Protein AF-A0A2N1NHP8-F1 (afdb_monomer)

Structure (mmCIF, N/CA/C/O backbone):
data_AF-A0A2N1NHP8-F1
#
_entry.id   AF-A0A2N1NHP8-F1
#
loop_
_atom_site.group_PDB
_atom_site.id
_atom_site.type_symbol
_atom_site.label_atom_id
_atom_site.label_alt_id
_atom_site.label_comp_id
_atom_site.label_asym_id
_atom_site.label_entity_id
_atom_site.label_seq_id
_atom_site.pdbx_PDB_ins_code
_atom_site.Cartn_x
_atom_site.Cartn_y
_atom_site.Cartn_z
_atom_site.occupancy
_atom_site.B_iso_or_equiv
_atom_site.auth_seq_id
_atom_site.auth_comp_id
_atom_site.auth_asym_id
_atom_site.auth_atom_id
_atom_site.pdbx_PDB_model_num
ATOM 1 N N . LEU A 1 1 ? 21.841 -0.654 -15.748 1.00 50.91 1 LEU A N 1
ATOM 2 C CA . LEU A 1 1 ? 20.390 -0.431 -15.946 1.00 50.91 1 LEU A CA 1
ATOM 3 C C . LEU A 1 1 ? 19.641 -1.376 -15.017 1.00 50.91 1 LEU A C 1
ATOM 5 O O . LEU A 1 1 ? 19.501 -2.547 -15.342 1.00 50.91 1 LEU A O 1
ATOM 9 N N . TYR A 1 2 ? 19.269 -0.913 -13.820 1.00 56.34 2 TYR A N 1
ATOM 10 C CA . TYR A 1 2 ? 18.512 -1.726 -12.866 1.00 56.34 2 TYR A CA 1
ATOM 11 C C . TYR A 1 2 ? 17.050 -1.703 -13.306 1.00 56.34 2 TYR A C 1
ATOM 13 O O . TYR A 1 2 ? 16.294 -0.794 -12.965 1.00 56.34 2 TYR A O 1
ATOM 21 N N . VAL A 1 3 ? 16.682 -2.647 -14.170 1.00 56.47 3 VAL A N 1
ATOM 22 C CA . VAL A 1 3 ? 15.285 -2.866 -14.529 1.00 56.47 3 VAL A CA 1
ATOM 23 C C . VAL A 1 3 ? 14.655 -3.493 -13.296 1.00 56.47 3 VAL A C 1
ATOM 25 O O . VAL A 1 3 ? 14.727 -4.705 -13.108 1.00 56.47 3 VAL A O 1
ATOM 28 N N . VAL A 1 4 ? 14.131 -2.644 -12.407 1.00 57.91 4 VAL A N 1
ATOM 29 C CA . VAL A 1 4 ? 13.309 -3.078 -11.278 1.00 57.91 4 VAL A CA 1
ATOM 30 C C . VAL A 1 4 ? 12.239 -3.960 -11.894 1.00 57.91 4 VAL A C 1
ATOM 32 O O . VAL A 1 4 ? 11.425 -3.482 -12.689 1.00 57.91 4 VAL A O 1
ATOM 35 N N . GLN A 1 5 ? 12.292 -5.261 -11.611 1.00 67.06 5 GLN A N 1
ATOM 36 C CA . GLN A 1 5 ? 11.285 -6.170 -12.130 1.00 67.06 5 GLN A CA 1
ATOM 37 C C . GLN A 1 5 ? 9.922 -5.605 -11.713 1.00 67.06 5 GLN A C 1
ATOM 39 O O . GLN A 1 5 ? 9.804 -5.108 -10.591 1.00 67.06 5 GLN A O 1
ATOM 44 N N . PRO A 1 6 ? 8.886 -5.643 -12.562 1.00 64.31 6 PRO A N 1
ATOM 45 C CA . PRO A 1 6 ? 7.569 -5.122 -12.190 1.00 64.31 6 PRO A CA 1
ATOM 46 C C . PRO A 1 6 ? 7.081 -5.693 -10.842 1.00 64.31 6 PRO A C 1
ATOM 48 O O . PRO A 1 6 ? 6.449 -4.990 -10.056 1.00 64.31 6 PRO A O 1
ATOM 51 N N . SER A 1 7 ? 7.500 -6.918 -10.509 1.00 73.75 7 SER A N 1
ATOM 52 C CA . SER A 1 7 ? 7.322 -7.561 -9.203 1.00 73.75 7 SER A CA 1
ATOM 53 C C . SER A 1 7 ? 7.994 -6.842 -8.024 1.00 73.75 7 SER A C 1
ATOM 55 O O . SER A 1 7 ? 7.464 -6.847 -6.918 1.00 73.75 7 SER A O 1
ATOM 57 N N . GLU A 1 8 ? 9.164 -6.241 -8.219 1.00 81.38 8 GLU A N 1
ATOM 58 C CA . GLU A 1 8 ? 9.897 -5.509 -7.184 1.00 81.38 8 GLU A CA 1
ATOM 59 C C . GLU A 1 8 ? 9.322 -4.107 -6.956 1.00 81.38 8 GLU A C 1
ATOM 61 O O . GLU A 1 8 ? 9.207 -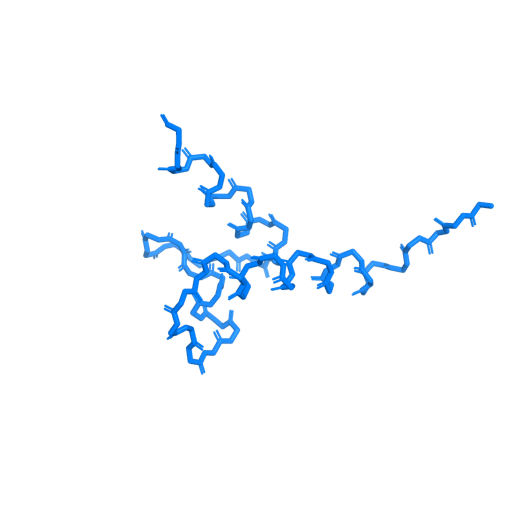3.671 -5.810 1.00 81.38 8 GLU A O 1
ATOM 66 N N . ALA A 1 9 ? 8.846 -3.451 -8.018 1.00 81.56 9 ALA A N 1
ATOM 67 C CA . ALA A 1 9 ? 8.092 -2.207 -7.894 1.00 81.56 9 ALA A CA 1
ATOM 68 C C . ALA A 1 9 ? 6.790 -2.429 -7.101 1.00 81.56 9 ALA A C 1
ATOM 70 O O . ALA A 1 9 ? 6.518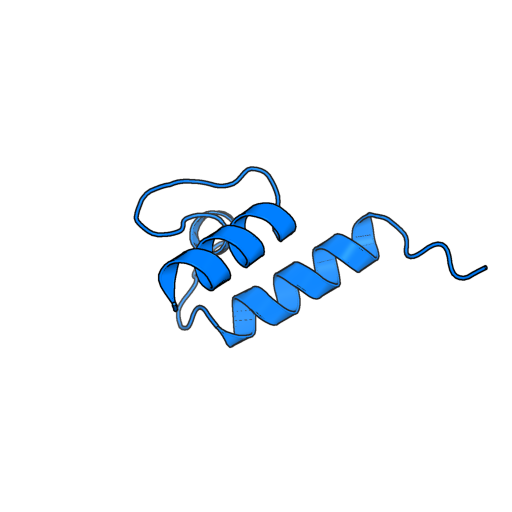 -1.709 -6.141 1.00 81.56 9 ALA A O 1
ATOM 71 N N . GLU A 1 10 ? 6.026 -3.476 -7.428 1.00 83.88 10 GLU A N 1
ATOM 72 C CA . GLU A 1 10 ? 4.814 -3.840 -6.679 1.00 83.88 10 GLU A CA 1
ATOM 73 C C . GLU A 1 10 ? 5.121 -4.230 -5.223 1.00 83.88 10 GLU A C 1
ATOM 75 O O . GLU A 1 10 ? 4.389 -3.830 -4.316 1.00 83.88 10 GLU A O 1
ATOM 80 N N . ARG A 1 11 ? 6.235 -4.932 -4.958 1.00 87.50 11 ARG A N 1
ATOM 81 C CA . ARG A 1 11 ? 6.687 -5.230 -3.585 1.00 87.50 11 ARG A CA 1
ATOM 82 C C . ARG A 1 11 ? 7.048 -3.977 -2.798 1.00 87.50 11 ARG A C 1
ATOM 84 O O . ARG A 1 11 ? 6.755 -3.923 -1.605 1.00 87.50 11 ARG A O 1
ATOM 91 N N . TYR A 1 12 ? 7.666 -2.985 -3.436 1.00 89.50 12 TYR A N 1
ATOM 92 C CA . TYR A 1 12 ? 7.960 -1.704 -2.799 1.00 89.50 12 TYR A CA 1
ATOM 93 C C . TYR A 1 12 ? 6.665 -1.014 -2.348 1.00 89.50 12 TYR A C 1
ATOM 95 O O . TYR A 1 12 ? 6.534 -0.679 -1.170 1.00 89.50 12 TYR A O 1
ATOM 103 N N . TYR A 1 13 ? 5.672 -0.898 -3.240 1.00 89.31 13 TYR A N 1
ATOM 104 C CA . TYR A 1 13 ? 4.372 -0.310 -2.895 1.00 89.31 13 TYR A CA 1
ATOM 105 C C . TYR A 1 13 ? 3.648 -1.105 -1.808 1.00 89.31 13 TYR A C 1
ATOM 107 O O . TYR A 1 13 ? 3.121 -0.509 -0.873 1.00 89.31 13 TYR A O 1
ATOM 115 N N . LEU A 1 14 ? 3.673 -2.438 -1.882 1.00 89.38 14 LEU A N 1
ATOM 116 C CA . LEU A 1 14 ? 3.109 -3.307 -0.852 1.00 89.38 14 LEU A CA 1
ATOM 117 C C . LEU A 1 14 ? 3.729 -3.036 0.525 1.00 89.38 14 LEU A C 1
ATOM 119 O O . LEU A 1 14 ? 3.001 -2.885 1.505 1.00 89.38 14 LEU A O 1
ATOM 123 N N . ARG A 1 15 ? 5.061 -2.945 0.610 1.00 89.94 15 ARG A N 1
ATOM 124 C CA . ARG A 1 15 ? 5.764 -2.660 1.870 1.00 89.94 15 ARG A CA 1
ATOM 125 C C . ARG A 1 15 ? 5.356 -1.303 2.434 1.00 89.94 15 ARG A C 1
ATOM 127 O O . ARG A 1 15 ? 5.053 -1.212 3.616 1.00 89.94 15 ARG A O 1
ATOM 134 N N . THR A 1 16 ? 5.289 -0.274 1.590 1.00 89.06 16 THR A N 1
ATOM 135 C CA . THR A 1 16 ? 4.808 1.055 1.990 1.00 89.06 16 THR A CA 1
ATOM 136 C C . THR A 1 16 ? 3.365 1.001 2.496 1.00 89.06 16 THR A C 1
ATOM 138 O O . THR A 1 16 ? 3.071 1.547 3.557 1.00 89.06 16 THR A O 1
ATOM 141 N N . LEU A 1 17 ? 2.469 0.313 1.785 1.00 89.25 17 LEU A N 1
ATOM 142 C CA . LEU A 1 17 ? 1.066 0.169 2.180 1.00 89.25 17 LEU A CA 1
ATOM 143 C C . LEU A 1 17 ? 0.910 -0.539 3.524 1.00 89.25 17 LEU A C 1
ATOM 145 O O . LEU A 1 17 ? 0.124 -0.085 4.346 1.00 89.25 17 LEU A O 1
ATOM 149 N N . LEU A 1 18 ? 1.678 -1.600 3.774 1.00 89.19 18 LEU A N 1
ATOM 150 C CA . LEU A 1 18 ? 1.681 -2.314 5.054 1.00 89.19 18 LEU A CA 1
ATOM 151 C C . LEU A 1 18 ? 2.108 -1.419 6.226 1.00 89.19 18 LEU A C 1
ATOM 153 O O . LEU A 1 18 ? 1.598 -1.573 7.332 1.00 89.19 18 LEU A O 1
ATOM 157 N N . THR A 1 19 ? 3.017 -0.469 5.992 1.00 88.31 19 THR A N 1
ATOM 158 C CA . THR A 1 19 ? 3.438 0.492 7.022 1.00 88.31 19 THR A CA 1
ATOM 159 C C . THR A 1 19 ? 2.361 1.545 7.304 1.00 88.31 19 THR A C 1
ATOM 161 O O . THR A 1 19 ? 2.214 1.981 8.445 1.00 88.31 19 THR A O 1
ATOM 164 N N . HIS A 1 20 ? 1.602 1.957 6.283 1.00 85.25 20 HIS A N 1
ATOM 165 C CA . HIS A 1 20 ? 0.553 2.975 6.413 1.00 85.25 20 HIS A CA 1
ATOM 166 C C . HIS A 1 20 ? -0.794 2.408 6.896 1.00 85.25 20 HIS A C 1
ATOM 168 O O . HIS A 1 20 ? -1.464 3.039 7.712 1.00 85.25 20 HIS A O 1
ATOM 174 N N . ILE A 1 21 ? -1.200 1.230 6.418 1.00 84.38 21 ILE A N 1
ATOM 175 C CA . ILE A 1 21 ? -2.482 0.591 6.738 1.00 84.38 21 ILE A CA 1
ATOM 176 C C . ILE A 1 21 ? -2.270 -0.399 7.888 1.00 84.38 21 ILE A C 1
ATOM 178 O O . ILE A 1 21 ? -1.945 -1.571 7.685 1.00 84.38 21 ILE A O 1
ATOM 182 N N . LYS A 1 22 ? -2.484 0.062 9.123 1.00 80.94 22 LYS A N 1
ATOM 183 C CA . LYS A 1 22 ? -2.457 -0.814 10.303 1.00 80.94 22 LYS A CA 1
ATOM 184 C C . LYS A 1 22 ? -3.704 -1.700 10.332 1.00 80.94 22 LYS A C 1
ATOM 186 O O . LYS A 1 22 ? -4.817 -1.204 10.208 1.00 80.94 22 LYS A O 1
ATOM 191 N N . GLY A 1 23 ? -3.518 -3.007 10.523 1.00 82.62 23 GLY A N 1
ATOM 192 C CA . GLY A 1 23 ? -4.626 -3.963 10.651 1.00 82.62 23 GLY A CA 1
ATOM 193 C C . GLY A 1 23 ? -5.186 -4.487 9.327 1.00 82.62 23 GLY A C 1
ATOM 194 O O . GLY A 1 23 ? -6.269 -5.067 9.308 1.00 82.62 23 GLY A O 1
ATOM 195 N N . ALA A 1 24 ? -4.473 -4.318 8.211 1.00 83.31 24 ALA A N 1
ATOM 196 C CA . ALA A 1 24 ? -4.857 -4.992 6.980 1.00 83.31 24 ALA A CA 1
ATOM 197 C C . ALA A 1 24 ?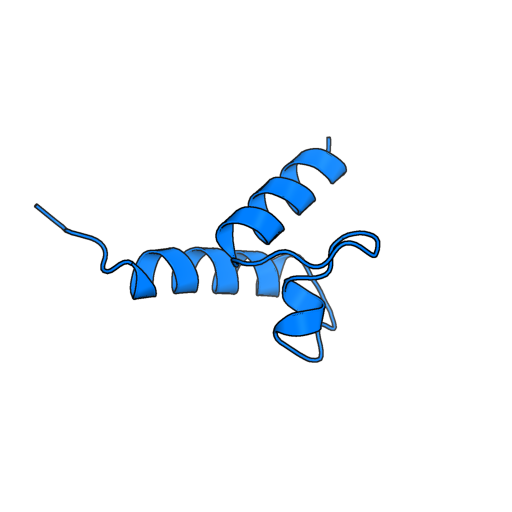 -4.781 -6.519 7.148 1.00 83.31 24 ALA A C 1
ATOM 199 O O . ALA A 1 24 ? -3.716 -7.078 7.395 1.00 83.31 24 ALA A O 1
ATOM 200 N N . THR A 1 25 ? -5.915 -7.196 6.985 1.00 84.75 25 THR A N 1
ATOM 201 C CA . THR A 1 25 ? -6.044 -8.653 7.140 1.00 84.75 25 THR A CA 1
ATOM 202 C C . THR A 1 25 ? -5.887 -9.412 5.822 1.00 84.75 25 THR A C 1
ATOM 204 O O . THR A 1 25 ? -5.861 -10.639 5.808 1.00 84.75 25 THR A O 1
ATOM 207 N N . SER A 1 26 ? -5.816 -8.709 4.688 1.00 88.19 26 SER A N 1
ATOM 208 C CA . SER A 1 26 ? -5.723 -9.295 3.346 1.00 88.19 26 SER A CA 1
ATOM 209 C C . SER A 1 26 ? -5.163 -8.288 2.340 1.00 88.19 26 SER A C 1
ATOM 211 O O . SER A 1 26 ? -5.304 -7.078 2.525 1.00 88.19 26 SER A O 1
ATOM 213 N N . PHE A 1 27 ? -4.596 -8.774 1.229 1.00 87.19 27 PHE A N 1
ATOM 214 C CA . PHE A 1 27 ? -4.165 -7.912 0.116 1.00 87.19 27 PHE A CA 1
ATOM 215 C C . PHE A 1 27 ? -5.312 -7.092 -0.471 1.00 87.19 27 PHE A C 1
ATOM 217 O O . PHE A 1 27 ? -5.101 -5.971 -0.920 1.00 87.19 27 PHE A O 1
ATOM 224 N N . ASP A 1 28 ? -6.528 -7.632 -0.434 1.00 87.62 28 ASP A N 1
ATOM 225 C CA . ASP A 1 28 ? -7.722 -6.9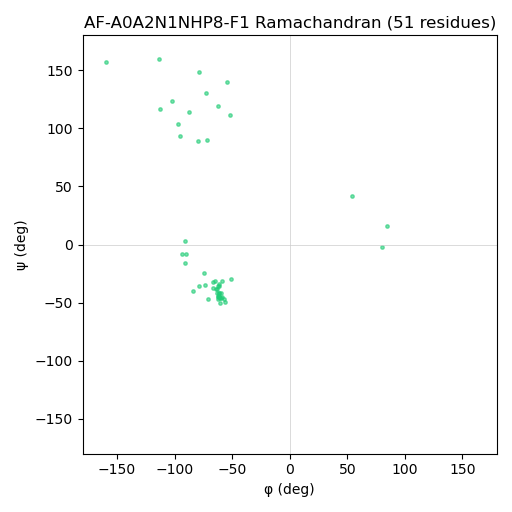03 -0.844 1.00 87.62 28 ASP A CA 1
ATOM 226 C C . ASP A 1 28 ? -7.986 -5.693 0.044 1.00 87.62 28 ASP A C 1
ATOM 228 O O . ASP A 1 28 ? -8.268 -4.606 -0.450 1.00 87.62 28 ASP A O 1
ATOM 232 N N . ASN A 1 29 ? -7.795 -5.869 1.352 1.00 86.81 29 ASN A N 1
ATOM 233 C CA . ASN A 1 29 ? -7.930 -4.801 2.331 1.00 86.81 29 ASN A CA 1
ATOM 234 C C . ASN A 1 29 ? -6.841 -3.736 2.134 1.00 86.81 29 ASN A C 1
ATOM 236 O O . ASN A 1 29 ? -7.125 -2.549 2.210 1.00 86.81 29 ASN A O 1
ATOM 240 N N . LEU A 1 30 ? -5.612 -4.146 1.787 1.00 88.88 30 LEU A N 1
ATOM 241 C CA . LEU A 1 30 ? -4.525 -3.217 1.434 1.00 88.88 30 LEU A CA 1
ATOM 242 C C . LEU A 1 30 ? -4.811 -2.414 0.164 1.00 88.88 30 LEU A C 1
ATOM 244 O O . LEU A 1 30 ? -4.336 -1.289 0.025 1.00 88.88 30 LEU A O 1
ATOM 248 N N . LYS A 1 31 ? -5.557 -3.001 -0.774 1.00 89.88 31 LYS A N 1
ATOM 249 C CA . LYS A 1 31 ? -5.958 -2.341 -2.018 1.00 89.88 31 LYS A CA 1
ATOM 250 C C . LYS A 1 31 ? -7.281 -1.592 -1.898 1.00 89.88 31 LYS A C 1
ATOM 252 O O . LYS A 1 31 ? -7.634 -0.874 -2.827 1.00 89.88 31 LYS A O 1
ATOM 257 N N . THR A 1 32 ? -7.998 -1.729 -0.788 1.00 89.06 32 THR A N 1
ATOM 258 C CA . THR A 1 32 ? -9.287 -1.073 -0.574 1.00 89.06 32 THR A CA 1
ATOM 259 C C . THR A 1 32 ? -9.087 0.196 0.231 1.00 89.06 32 THR A C 1
ATOM 261 O O . THR A 1 32 ? -8.894 0.162 1.442 1.00 89.06 32 THR A O 1
ATOM 264 N N . ILE A 1 33 ? -9.139 1.336 -0.453 1.00 87.12 33 ILE A N 1
ATOM 265 C CA . ILE A 1 33 ? -8.945 2.650 0.152 1.00 87.12 33 ILE A CA 1
ATOM 266 C C . ILE A 1 33 ? -10.272 3.405 0.094 1.00 87.12 33 ILE A C 1
ATOM 268 O O . ILE A 1 33 ? -10.785 3.684 -0.990 1.00 87.12 33 ILE A O 1
ATOM 272 N N . ASN A 1 34 ? -10.831 3.727 1.264 1.00 83.94 34 ASN A N 1
ATOM 273 C CA . ASN A 1 34 ? -12.107 4.440 1.403 1.00 83.94 34 ASN A CA 1
ATOM 274 C C . ASN A 1 34 ? -13.278 3.770 0.644 1.00 83.94 34 ASN A C 1
ATOM 276 O O . ASN A 1 34 ? -14.047 4.431 -0.047 1.00 83.94 34 ASN A O 1
ATOM 280 N N . GLY A 1 35 ? -13.363 2.435 0.704 1.00 84.75 35 GLY A N 1
ATOM 281 C CA . GLY A 1 35 ? -14.392 1.647 0.009 1.00 84.75 35 GLY A CA 1
ATOM 282 C C . GLY A 1 35 ? -14.130 1.393 -1.481 1.00 84.75 35 GLY A C 1
ATOM 283 O O . GLY A 1 35 ? -14.898 0.672 -2.112 1.00 84.75 35 GLY A O 1
ATOM 284 N N . TYR A 1 36 ? -13.042 1.927 -2.051 1.00 87.94 36 TYR A N 1
ATOM 285 C CA . TYR A 1 36 ? -12.656 1.676 -3.441 1.00 87.94 36 TYR A CA 1
ATOM 286 C C . TYR A 1 36 ? -11.509 0.670 -3.533 1.00 87.94 36 TYR A C 1
ATOM 288 O O . TYR A 1 36 ? -10.428 0.903 -2.993 1.00 87.94 36 TYR A O 1
ATOM 296 N N . LYS A 1 37 ? -11.726 -0.425 -4.266 1.00 89.56 37 LYS A N 1
ATOM 297 C CA . LYS A 1 37 ? -10.735 -1.482 -4.490 1.00 89.56 37 LYS A CA 1
ATOM 298 C C . LYS A 1 37 ? -9.858 -1.174 -5.704 1.00 89.56 37 LYS A C 1
ATOM 300 O O . LYS A 1 37 ? -10.324 -1.168 -6.840 1.00 89.56 37 LYS A O 1
ATOM 305 N N . CYS A 1 38 ? -8.574 -0.945 -5.464 1.00 89.69 38 CYS A N 1
ATOM 306 C CA . CYS A 1 38 ? -7.562 -0.712 -6.489 1.00 89.69 38 CYS A CA 1
ATOM 307 C C . CYS A 1 38 ? -7.094 -2.020 -7.15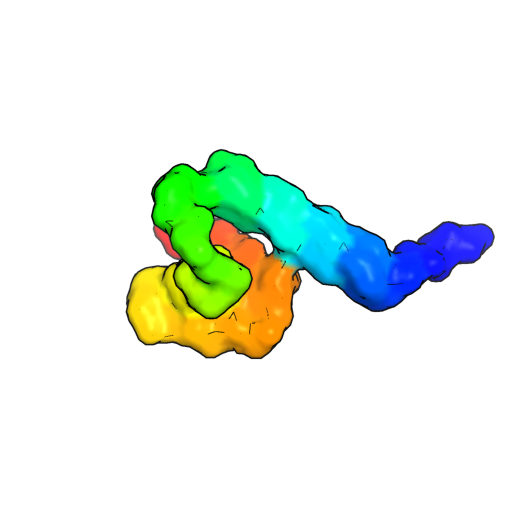3 1.00 89.69 38 CYS A C 1
ATOM 309 O O . CYS A 1 38 ? -7.032 -3.078 -6.517 1.00 89.69 38 CYS A O 1
ATOM 311 N N . GLY A 1 39 ? -6.716 -1.948 -8.434 1.00 87.75 39 GLY A N 1
ATOM 312 C CA . GLY A 1 39 ? -6.186 -3.096 -9.174 1.00 87.75 39 GLY A CA 1
ATOM 313 C C . GLY A 1 39 ? -4.780 -3.475 -8.70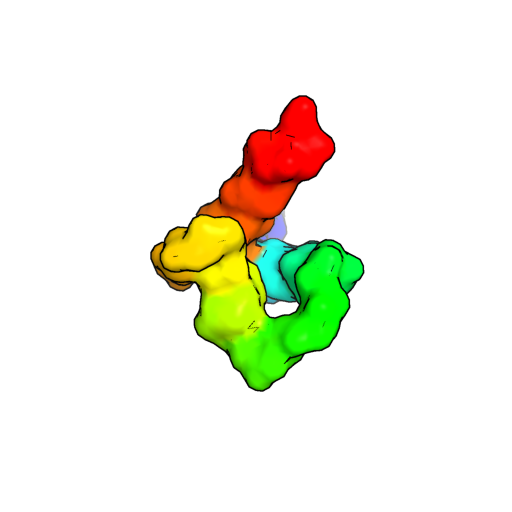8 1.00 87.75 39 GLY A C 1
ATOM 314 O O . GLY A 1 39 ? -4.514 -4.641 -8.390 1.00 87.75 39 GLY A O 1
ATOM 315 N N . THR A 1 40 ? -3.918 -2.466 -8.583 1.00 89.19 40 THR A N 1
ATOM 316 C CA . THR A 1 40 ? -2.494 -2.595 -8.228 1.00 89.19 40 THR A CA 1
ATOM 317 C C . THR A 1 40 ? -2.161 -1.990 -6.862 1.00 89.19 40 THR A C 1
ATOM 319 O O . THR A 1 40 ? -2.881 -1.125 -6.348 1.00 89.19 40 THR A O 1
ATOM 322 N N . PHE A 1 41 ? -1.038 -2.409 -6.267 1.00 89.81 41 PHE A N 1
ATOM 323 C CA . PHE A 1 41 ? -0.539 -1.778 -5.037 1.00 89.81 41 PHE A CA 1
ATOM 324 C C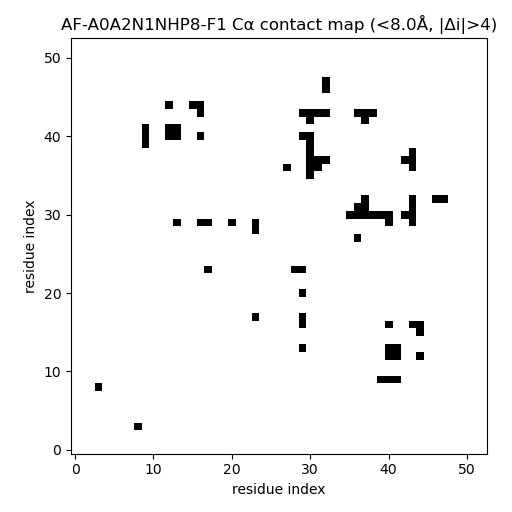 . PHE A 1 41 ? -0.089 -0.336 -5.296 1.00 89.81 41 PHE A C 1
ATOM 326 O O . PHE A 1 41 ? -0.270 0.540 -4.447 1.00 89.81 41 PHE A O 1
ATOM 333 N N . LYS A 1 42 ? 0.425 -0.054 -6.496 1.00 89.31 42 LYS A N 1
ATOM 334 C CA . LYS A 1 42 ? 0.731 1.311 -6.929 1.00 89.31 42 LYS A CA 1
ATOM 335 C C . LYS A 1 42 ? -0.488 2.237 -6.862 1.00 89.31 42 LYS A C 1
ATOM 337 O O . LYS A 1 42 ? -0.392 3.321 -6.289 1.00 89.31 42 LYS A O 1
ATOM 342 N N . GLU A 1 43 ? -1.625 1.824 -7.421 1.00 90.1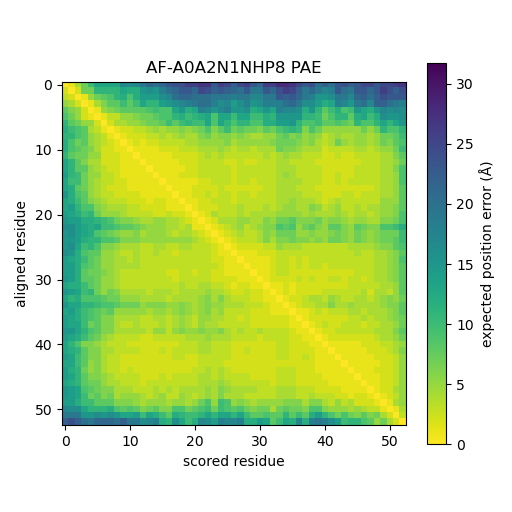2 43 GLU A N 1
ATOM 343 C CA . GLU A 1 43 ? -2.862 2.616 -7.380 1.00 90.12 43 GLU A CA 1
ATOM 344 C C . GLU A 1 43 ? -3.340 2.854 -5.950 1.00 90.12 43 GLU A C 1
ATOM 346 O O . GLU A 1 43 ? -3.656 3.991 -5.600 1.00 90.12 43 GLU A O 1
ATOM 351 N N . ALA A 1 44 ? -3.328 1.817 -5.107 1.00 90.62 44 ALA A N 1
ATOM 352 C CA . ALA A 1 44 ? -3.703 1.948 -3.702 1.00 90.62 44 ALA A CA 1
ATOM 353 C C . ALA A 1 44 ? -2.802 2.958 -2.970 1.00 90.62 44 ALA A C 1
ATOM 355 O O . ALA A 1 44 ? -3.293 3.818 -2.236 1.00 90.62 44 ALA A O 1
ATOM 356 N N . LYS A 1 45 ? -1.487 2.929 -3.238 1.00 89.44 45 LYS A N 1
ATOM 357 C CA . LYS A 1 45 ? -0.530 3.892 -2.671 1.00 89.44 45 LYS A CA 1
ATOM 358 C C . LYS A 1 45 ? -0.833 5.317 -3.119 1.00 89.44 45 LYS A C 1
ATOM 360 O O . LYS A 1 45 ? -0.769 6.241 -2.308 1.00 89.44 45 LYS A O 1
ATOM 365 N N . ILE A 1 46 ? -1.111 5.516 -4.407 1.00 88.56 46 ILE A N 1
ATOM 366 C CA . ILE A 1 46 ? -1.446 6.840 -4.951 1.00 88.56 46 ILE A CA 1
ATOM 367 C C . ILE A 1 46 ? -2.736 7.346 -4.302 1.00 88.56 46 ILE A C 1
ATOM 369 O O . ILE A 1 46 ? -2.776 8.484 -3.845 1.00 88.56 46 ILE A O 1
ATOM 373 N N . LYS A 1 47 ? -3.752 6.486 -4.179 1.00 89.00 47 LYS A N 1
ATOM 374 C CA . LYS A 1 47 ? -5.036 6.816 -3.552 1.00 89.00 47 LYS A CA 1
ATOM 375 C C . LYS A 1 47 ? -4.872 7.239 -2.089 1.00 89.00 47 LYS A C 1
ATOM 377 O O . LYS A 1 47 ? -5.417 8.265 -1.709 1.00 89.00 47 LYS A O 1
ATOM 382 N N . ILE A 1 48 ? -4.079 6.512 -1.293 1.00 86.06 48 ILE A N 1
ATOM 383 C CA . ILE A 1 48 ? -3.753 6.912 0.090 1.00 86.06 48 ILE A CA 1
ATOM 384 C C . ILE A 1 48 ? -3.078 8.282 0.127 1.00 86.06 48 ILE A C 1
ATOM 386 O O . ILE A 1 48 ? -3.441 9.122 0.942 1.00 86.06 48 ILE A O 1
ATOM 390 N N . CYS A 1 49 ? -2.114 8.518 -0.763 1.00 85.50 49 CYS A N 1
ATOM 391 C CA . CYS A 1 49 ? -1.388 9.784 -0.820 1.00 85.50 49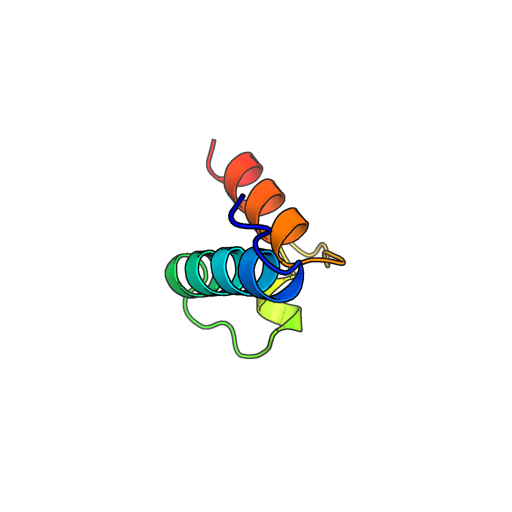 CYS A CA 1
ATOM 392 C C . CYS A 1 49 ? -2.310 10.970 -1.140 1.00 85.50 49 CYS A C 1
ATOM 394 O O . CYS A 1 49 ? -2.101 12.052 -0.609 1.00 85.50 49 CYS A O 1
ATOM 396 N N . LEU A 1 50 ? -3.321 10.758 -1.988 1.00 84.75 50 LEU A N 1
ATOM 397 C CA . LEU A 1 50 ? -4.320 11.768 -2.344 1.00 84.75 50 LEU A CA 1
ATOM 398 C C . LEU A 1 50 ? -5.344 12.034 -1.231 1.00 84.75 50 LEU A C 1
ATOM 400 O O . LEU A 1 50 ? -5.945 13.095 -1.231 1.00 84.75 50 LEU A O 1
ATOM 404 N N . LEU A 1 51 ? -5.575 11.079 -0.324 1.00 78.88 51 LEU A N 1
ATOM 405 C CA . LEU A 1 51 ? -6.522 11.231 0.791 1.00 78.88 51 LEU A CA 1
ATOM 406 C C . LEU A 1 51 ? -5.881 11.792 2.068 1.00 78.88 51 LEU A C 1
ATOM 408 O O . LEU A 1 51 ? -6.597 12.193 2.978 1.00 78.88 51 LEU A O 1
ATOM 412 N N . LEU A 1 52 ? -4.550 11.770 2.163 1.00 69.06 52 LEU A N 1
ATOM 413 C CA . LEU A 1 52 ? -3.792 12.304 3.300 1.00 69.06 52 LEU A CA 1
ATOM 414 C C . LEU A 1 52 ? -3.386 13.784 3.124 1.00 69.06 52 LEU A C 1
ATOM 416 O O . LEU A 1 52 ? -2.687 14.308 3.988 1.00 69.06 52 LEU A O 1
ATOM 420 N N . ASN A 1 53 ? -3.800 14.438 2.033 1.00 52.97 53 ASN A N 1
ATOM 421 C CA . ASN A 1 53 ? -3.574 15.858 1.734 1.00 52.97 53 ASN A CA 1
ATOM 422 C C . ASN A 1 53 ? -4.907 16.600 1.662 1.00 52.97 53 ASN A C 1
ATOM 424 O O . ASN A 1 53 ? -4.939 17.773 2.083 1.00 52.97 53 ASN A O 1
#

Solvent-accessible surface area (backbone atoms only — not comparable to full-atom values): 3220 Å² total; per-residue (Å²): 133,86,76,69,48,73,69,53,54,41,49,53,31,43,53,54,42,57,72,70,46,80,84,59,88,43,73,65,50,63,14,38,58,94,88,42,74,39,93,42,42,57,52,25,48,52,51,52,58,66,72,76,110

Radius of gyration: 11.33 Å; Cα contacts (8 Å, |Δi|>4): 42; chains: 1; bounding box: 35×25×27 Å

Mean predicted aligned error: 5.89 Å

Sequence (53 aa):
LYVVQPSEAERYYLRTLLTHIKGATSFDNLKTINGYKCGTFKEAKIKICLLLN

Organism: NCBI:txid588596

pLDDT: mean 82.6, std 10.58, range [50.91, 90.62]

Secondary structure (DSSP, 8-state):
-----HHHHHHHHHHHHHHHSTT--SHHHHHEETTEE-SSHHHHHHHHHHH--

Foldseek 3Di:
DPPCPVVNVLVVLVVVLPVVDPPQPDVQSSQQDPNDGHPGSVVSSVSVVVVVD